Protein AF-A0A533Z4C8-F1 (afdb_monomer_lite)

Foldseek 3Di:
DDPPCPPVVNVVVVVVVPDAQADEAEDAAPPPVSVVVSVVVQVVCVVVNHHYHYHYDDHD

Radius of gyration: 17.89 Å; chains: 1; bounding box: 22×41×46 Å

Sequence (60 aa):
MGATNVEPATALAELQETKPDRVTIVVLSGDMDRVMAAFIIATGAAAMGMQVTMFFTFWG

pLDDT: mean 85.04, std 15.23, range [43.47, 98.06]

Secondary structure (DSSP, 8-state):
-------HHHHHHHHHHT--SEEEEEE----HHHHHHHHHHHHHHHHTT-EEEEEE-TT-

Structure (mmCIF, N/CA/C/O backbone):
data_AF-A0A533Z4C8-F1
#
_entry.id   AF-A0A533Z4C8-F1
#
loop_
_atom_site.group_PDB
_atom_site.id
_atom_site.type_symbol
_atom_site.label_atom_id
_atom_site.label_alt_id
_atom_site.label_comp_id
_atom_site.label_asym_id
_atom_site.label_entity_id
_atom_site.label_seq_id
_atom_site.pdbx_PDB_ins_code
_atom_site.Cartn_x
_atom_site.Cartn_y
_atom_site.Cartn_z
_atom_site.occupancy
_atom_site.B_iso_or_equiv
_atom_site.auth_seq_id
_atom_site.auth_comp_id
_atom_site.auth_asym_id
_atom_site.auth_atom_id
_atom_site.pdbx_PDB_model_num
ATOM 1 N N . MET A 1 1 ? 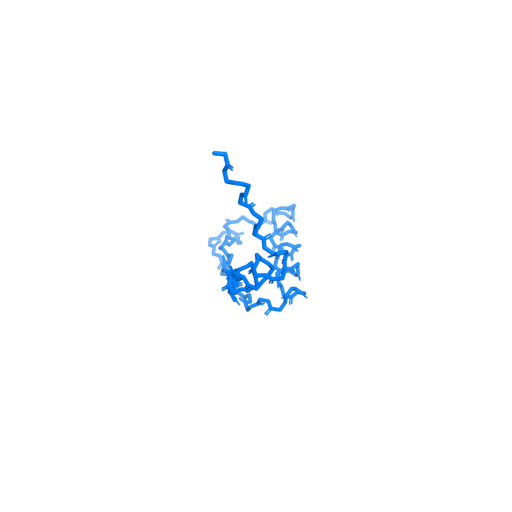-2.885 36.679 28.247 1.00 49.34 1 MET A N 1
ATOM 2 C CA . MET A 1 1 ? -1.954 35.678 28.811 1.00 49.34 1 MET A CA 1
ATOM 3 C C . MET A 1 1 ? -2.781 34.502 29.337 1.00 49.34 1 MET A C 1
ATOM 5 O O . MET A 1 1 ? -2.934 34.347 30.536 1.00 49.34 1 MET A O 1
ATOM 9 N N . GLY A 1 2 ? -3.429 33.748 28.446 1.00 43.47 2 GLY A N 1
ATOM 10 C CA . GLY A 1 2 ? -4.219 32.570 28.815 1.00 43.47 2 GLY A CA 1
ATOM 11 C C . GLY A 1 2 ? -3.518 31.361 28.232 1.00 43.47 2 GLY A C 1
ATOM 12 O O . GLY A 1 2 ? -3.528 31.194 27.018 1.00 43.47 2 GLY A O 1
ATOM 13 N N . ALA A 1 3 ? -2.824 30.604 29.076 1.00 48.72 3 ALA A N 1
ATOM 14 C CA . ALA A 1 3 ? -2.178 29.369 28.671 1.00 48.72 3 ALA A CA 1
ATOM 15 C C . ALA A 1 3 ? -3.262 28.393 28.198 1.00 48.72 3 ALA A C 1
ATOM 17 O O . ALA A 1 3 ? -4.103 27.957 28.982 1.00 48.72 3 ALA A O 1
ATOM 18 N N . THR A 1 4 ? -3.260 28.092 26.904 1.00 56.22 4 THR A N 1
ATOM 19 C CA . THR A 1 4 ? -4.034 27.018 26.287 1.00 56.22 4 THR A CA 1
ATOM 20 C C . THR A 1 4 ? -3.478 25.690 26.784 1.00 56.22 4 THR A C 1
ATOM 22 O O . THR A 1 4 ? -2.592 25.105 26.165 1.00 56.22 4 THR A O 1
ATOM 25 N N . ASN A 1 5 ? -3.953 25.246 27.943 1.00 59.31 5 ASN A N 1
ATOM 26 C CA . ASN A 1 5 ? -3.690 23.908 28.442 1.00 59.31 5 ASN A CA 1
ATOM 27 C C . ASN A 1 5 ? -4.755 22.990 27.838 1.00 59.31 5 ASN A C 1
ATOM 29 O O . ASN A 1 5 ? -5.798 22.747 28.439 1.00 59.31 5 ASN A O 1
ATOM 33 N N . VAL A 1 6 ? -4.528 22.572 26.592 1.00 63.97 6 VAL A N 1
ATOM 34 C CA . VAL A 1 6 ? -5.286 21.466 26.009 1.00 63.97 6 VAL A CA 1
ATOM 35 C C . VAL A 1 6 ? -4.916 20.252 26.846 1.00 63.97 6 VAL A C 1
ATOM 37 O O . VAL A 1 6 ? -3.758 19.832 26.846 1.00 63.97 6 VAL A O 1
ATOM 40 N N . GLU A 1 7 ? -5.858 19.744 27.637 1.00 68.56 7 GLU A N 1
ATOM 41 C CA . GLU A 1 7 ? -5.614 18.537 28.412 1.00 68.56 7 GLU A CA 1
ATOM 42 C C . GLU A 1 7 ? -5.202 17.423 27.438 1.00 68.56 7 GLU A C 1
ATOM 44 O O . GLU A 1 7 ? -5.886 17.206 26.430 1.00 68.56 7 GLU A O 1
ATOM 49 N N . PRO A 1 8 ? -4.084 16.720 27.694 1.00 70.50 8 PRO A N 1
ATOM 50 C CA . PRO A 1 8 ? -3.545 15.736 26.760 1.00 70.50 8 PRO A CA 1
ATOM 51 C C . PRO A 1 8 ? -4.573 14.648 26.432 1.00 70.50 8 PRO A C 1
ATOM 53 O O . PRO A 1 8 ? -4.570 14.121 25.329 1.00 70.50 8 PRO A O 1
ATOM 56 N N . ALA A 1 9 ? -5.506 14.365 27.345 1.00 73.00 9 ALA A N 1
ATOM 57 C CA . ALA A 1 9 ? -6.601 13.429 27.125 1.00 73.00 9 ALA A CA 1
ATOM 58 C C . ALA A 1 9 ? -7.542 13.840 25.973 1.00 73.00 9 ALA A C 1
ATOM 60 O O . ALA A 1 9 ? -7.903 12.993 25.159 1.00 73.00 9 ALA A O 1
ATOM 61 N N . THR A 1 10 ? -7.901 15.121 25.863 1.00 75.00 10 THR A N 1
ATOM 62 C CA . THR A 1 10 ? -8.822 15.616 24.825 1.00 75.00 10 THR A CA 1
ATOM 63 C C . THR A 1 10 ? -8.137 15.673 23.463 1.00 75.00 10 THR A C 1
ATOM 65 O O . THR A 1 10 ? -8.704 15.228 22.470 1.00 75.00 10 THR A O 1
ATOM 68 N N . ALA A 1 11 ? -6.872 16.107 23.424 1.00 74.12 11 ALA A N 1
ATOM 69 C CA . ALA A 1 11 ? -6.074 16.081 22.197 1.00 74.12 11 ALA A CA 1
ATOM 70 C C . ALA A 1 11 ? -5.881 14.647 21.667 1.00 74.12 11 ALA A C 1
ATOM 72 O O . ALA A 1 11 ? -5.960 14.408 20.466 1.00 74.12 11 ALA A O 1
ATOM 73 N N . LEU A 1 12 ? -5.659 13.669 22.553 1.00 72.94 12 LEU A N 1
ATOM 74 C CA . LEU A 1 12 ? -5.531 12.259 22.167 1.00 72.94 12 LEU A CA 1
ATOM 75 C C . LEU A 1 12 ? -6.845 11.667 21.635 1.00 72.94 12 LEU A C 1
ATOM 77 O O . LEU A 1 12 ? -6.796 10.811 20.752 1.00 72.94 12 LEU A O 1
ATOM 81 N N . ALA A 1 13 ? -7.996 12.118 22.143 1.00 73.56 13 ALA A N 1
ATOM 82 C CA . ALA A 1 13 ? -9.309 11.700 21.653 1.00 73.56 13 ALA A CA 1
ATOM 83 C C . ALA A 1 13 ? -9.582 12.227 20.231 1.00 73.56 13 ALA A C 1
ATOM 85 O O . ALA A 1 13 ? -9.950 11.452 19.352 1.00 73.56 13 ALA A O 1
ATOM 86 N N . GLU A 1 14 ? -9.292 13.504 19.964 1.00 71.81 14 GLU A N 1
ATOM 87 C CA . GLU A 1 14 ? -9.430 14.101 18.623 1.00 71.81 14 GLU A CA 1
ATOM 88 C C . GLU A 1 14 ? -8.486 13.453 17.586 1.00 71.81 14 GLU A C 1
ATOM 90 O O . GLU A 1 14 ? -8.844 13.262 16.419 1.00 71.81 14 GLU A O 1
ATOM 95 N N . LEU A 1 15 ? -7.281 13.054 18.009 1.00 68.81 15 LEU A N 1
ATOM 96 C CA . LEU A 1 15 ? -6.325 12.325 17.164 1.00 68.81 15 LEU A CA 1
ATOM 97 C C . LEU A 1 15 ? -6.767 10.886 16.856 1.00 68.81 15 LEU A C 1
ATOM 99 O O . LEU A 1 15 ? -6.413 10.347 15.807 1.00 68.81 15 LEU A O 1
ATOM 103 N N . GLN A 1 16 ? -7.514 10.241 17.757 1.00 65.25 16 GLN A N 1
ATOM 104 C CA . GLN A 1 16 ? -8.091 8.918 17.497 1.00 65.25 16 GLN A CA 1
ATOM 105 C C . GLN A 1 16 ? -9.242 8.993 16.496 1.00 65.25 16 GLN A C 1
ATOM 107 O O . GLN A 1 16 ? -9.360 8.109 15.651 1.00 65.25 16 GLN A O 1
ATOM 112 N N . GLU A 1 17 ? -10.038 10.059 16.545 1.00 67.44 17 GLU A N 1
ATOM 113 C CA . GLU A 1 17 ? -11.193 10.249 15.664 1.00 67.44 17 GLU A CA 1
ATOM 114 C C . GLU A 1 17 ? -10.803 10.582 14.213 1.00 67.44 17 GLU A C 1
ATOM 116 O O . GLU A 1 17 ? -11.572 10.355 13.284 1.00 67.44 17 GLU A O 1
ATOM 121 N N . THR A 1 18 ? -9.575 11.056 13.988 1.00 70.25 18 THR A N 1
ATOM 122 C CA . THR A 1 18 ? -9.066 11.420 12.654 1.00 70.25 18 THR A CA 1
ATOM 123 C C . THR A 1 18 ? -8.290 10.309 11.946 1.00 70.25 18 THR A C 1
ATOM 125 O O . THR A 1 18 ? -7.779 10.532 10.844 1.00 70.25 18 THR A O 1
ATOM 128 N N . LYS A 1 19 ? -8.193 9.102 12.520 1.00 68.81 19 LYS A N 1
ATOM 129 C CA . LYS A 1 19 ? -7.531 7.982 11.838 1.00 68.81 19 LYS A CA 1
ATOM 130 C C . LYS A 1 19 ? -8.343 7.576 10.597 1.00 68.81 19 LYS A C 1
ATOM 132 O O . LYS A 1 19 ? -9.502 7.202 10.732 1.00 68.81 19 LYS A O 1
ATOM 137 N N . PRO A 1 20 ? -7.764 7.617 9.385 1.00 73.62 20 PRO A N 1
ATOM 138 C CA . PRO A 1 20 ? -8.469 7.155 8.200 1.00 73.62 20 PRO A CA 1
ATOM 139 C C . PRO A 1 20 ? -8.674 5.639 8.274 1.00 73.62 20 PRO A C 1
ATOM 141 O O . PRO A 1 20 ? -7.713 4.881 8.361 1.00 73.62 20 PRO A O 1
ATOM 144 N N . ASP A 1 21 ? -9.926 5.194 8.185 1.00 87.56 21 ASP A N 1
ATOM 145 C CA . ASP A 1 21 ? -10.281 3.770 8.271 1.00 87.56 21 ASP A CA 1
ATOM 146 C C . ASP A 1 21 ? -9.878 2.958 7.033 1.00 87.56 21 ASP A C 1
ATOM 148 O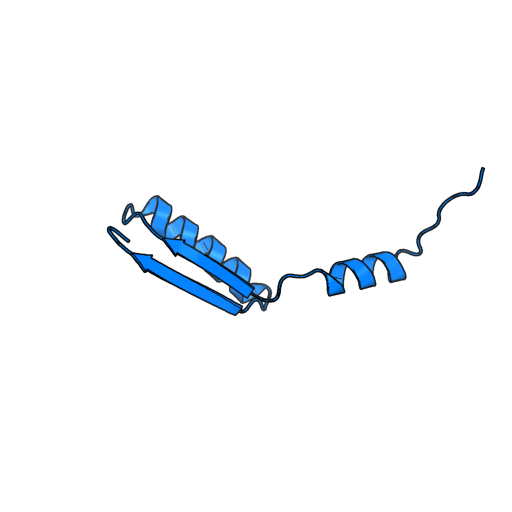 O . ASP A 1 21 ? -9.928 1.727 7.049 1.00 87.56 21 ASP A O 1
ATOM 152 N N . ARG A 1 22 ? -9.535 3.620 5.920 1.00 94.31 22 ARG A N 1
ATOM 153 C CA . ARG A 1 22 ? -9.329 2.973 4.618 1.00 94.31 22 ARG A CA 1
ATOM 154 C C . ARG A 1 22 ? -8.118 3.522 3.883 1.00 94.31 22 ARG A C 1
ATOM 156 O O . ARG A 1 22 ? -7.882 4.726 3.863 1.00 94.31 22 ARG A O 1
ATOM 163 N N . VAL A 1 23 ? -7.418 2.630 3.190 1.00 95.06 23 VAL A N 1
ATOM 164 C CA . VAL A 1 23 ? -6.293 2.951 2.307 1.00 95.06 23 VAL A CA 1
ATOM 165 C C . VAL A 1 23 ? -6.534 2.301 0.952 1.00 95.06 23 VAL A C 1
ATOM 167 O O . VAL A 1 23 ? -6.753 1.095 0.866 1.00 95.06 23 VAL A O 1
ATOM 170 N N . THR A 1 24 ? -6.494 3.100 -0.114 1.00 96.62 24 THR A N 1
ATOM 171 C CA . THR A 1 24 ? -6.542 2.602 -1.496 1.00 96.62 24 THR A CA 1
ATOM 172 C C . THR A 1 24 ? -5.221 2.904 -2.185 1.00 96.62 24 THR A C 1
ATOM 174 O O . THR A 1 24 ? -4.781 4.052 -2.18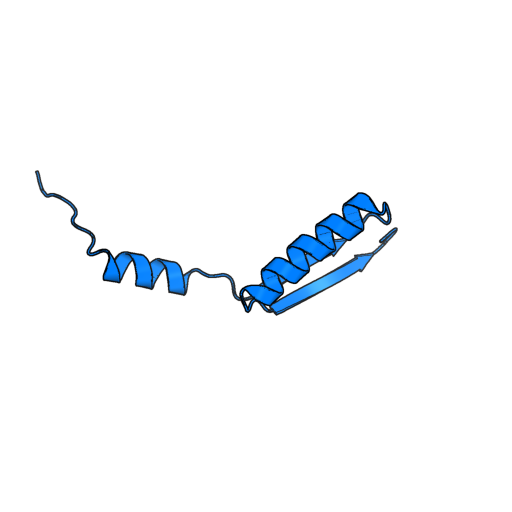9 1.00 96.62 24 THR A O 1
ATOM 177 N N . ILE A 1 25 ? -4.592 1.883 -2.761 1.00 97.31 25 ILE A N 1
ATOM 178 C CA . ILE A 1 25 ? -3.311 1.993 -3.463 1.00 97.31 25 ILE A CA 1
ATOM 179 C C . ILE A 1 25 ? -3.533 1.578 -4.913 1.00 97.31 25 ILE A C 1
ATOM 181 O O . ILE A 1 25 ? -3.972 0.460 -5.177 1.00 97.31 25 ILE A O 1
ATOM 185 N N . VAL A 1 26 ? -3.226 2.479 -5.845 1.00 97.06 26 VAL A N 1
ATOM 186 C CA . VAL A 1 26 ? -3.173 2.163 -7.275 1.00 97.06 26 VAL A CA 1
ATOM 187 C C . VAL A 1 26 ? -1.722 1.891 -7.628 1.00 97.06 26 VAL A C 1
ATOM 189 O O . VAL A 1 26 ? -0.875 2.774 -7.485 1.00 97.06 26 VAL A O 1
ATOM 192 N N . VAL A 1 27 ? -1.438 0.671 -8.060 1.00 97.19 27 VAL A N 1
ATOM 193 C CA . VAL A 1 27 ? -0.117 0.282 -8.549 1.00 97.19 27 VAL A CA 1
ATOM 194 C C . VAL A 1 27 ? -0.171 0.430 -10.076 1.00 97.19 27 VAL A C 1
ATOM 196 O O . VAL A 1 27 ? -1.167 0.067 -10.702 1.00 97.19 27 VAL A O 1
ATOM 199 N N . LEU A 1 28 ? 0.824 1.114 -10.658 1.00 96.50 28 LEU A N 1
ATOM 200 C CA . LEU A 1 28 ? 0.950 1.288 -12.118 1.00 96.50 28 LEU A CA 1
ATOM 201 C C . LEU A 1 28 ? 2.252 0.698 -12.693 1.00 96.50 28 LEU A C 1
ATOM 203 O O . LEU A 1 28 ? 2.473 0.751 -13.905 1.00 96.50 28 LEU A O 1
ATOM 207 N N . SER A 1 29 ? 3.149 0.226 -11.830 1.00 94.12 29 SER A N 1
ATOM 208 C CA . SER A 1 29 ? 4.500 -0.199 -12.167 1.00 94.12 29 SER A CA 1
ATOM 209 C C . SER A 1 29 ? 4.777 -1.610 -11.669 1.00 94.12 29 SER A C 1
ATOM 211 O O . SER A 1 29 ? 4.702 -1.862 -10.470 1.00 94.12 29 SER A O 1
ATOM 213 N N . GLY A 1 30 ? 5.221 -2.478 -12.579 1.00 92.69 30 GLY A N 1
ATOM 214 C CA . GLY A 1 30 ? 5.656 -3.847 -12.287 1.00 92.69 30 GLY A CA 1
ATOM 215 C C . GLY A 1 30 ? 7.110 -3.978 -11.831 1.00 92.69 30 GLY A C 1
ATOM 216 O O . GLY A 1 30 ? 7.553 -5.086 -11.536 1.00 92.69 30 GLY A O 1
ATOM 217 N N . ASP A 1 31 ? 7.860 -2.872 -11.774 1.00 96.56 31 ASP A N 1
ATOM 218 C CA . ASP A 1 31 ? 9.213 -2.865 -11.213 1.00 96.56 31 ASP A CA 1
ATOM 219 C C . ASP A 1 31 ? 9.195 -3.382 -9.766 1.00 96.56 31 ASP A C 1
ATOM 221 O O . ASP A 1 31 ? 8.441 -2.897 -8.915 1.00 96.56 31 ASP A O 1
ATOM 225 N N . MET A 1 32 ? 10.029 -4.388 -9.493 1.00 96.06 32 MET A N 1
ATOM 226 C CA . MET A 1 32 ? 10.004 -5.152 -8.242 1.00 96.06 32 MET A CA 1
ATOM 227 C C . MET A 1 32 ? 10.152 -4.268 -6.997 1.00 96.06 32 MET A C 1
ATOM 229 O O . MET A 1 32 ? 9.480 -4.502 -5.997 1.00 96.06 32 MET A O 1
ATOM 233 N N . ASP A 1 33 ? 10.998 -3.240 -7.047 1.00 96.75 33 ASP A N 1
ATOM 234 C CA . ASP A 1 33 ? 11.197 -2.287 -5.951 1.00 96.75 33 ASP A CA 1
ATOM 235 C C . ASP A 1 33 ? 9.919 -1.492 -5.637 1.00 96.75 33 ASP A C 1
ATOM 237 O O . ASP A 1 33 ? 9.555 -1.333 -4.469 1.00 96.75 33 ASP A O 1
ATOM 241 N N . ARG A 1 34 ? 9.192 -1.051 -6.668 1.00 95.31 34 ARG A N 1
ATOM 242 C CA . ARG A 1 34 ? 7.953 -0.275 -6.515 1.00 95.31 34 ARG A CA 1
ATOM 243 C C . ARG A 1 34 ? 6.795 -1.134 -6.036 1.00 95.31 34 ARG A C 1
ATOM 245 O O . ARG A 1 34 ? 6.051 -0.709 -5.152 1.00 95.31 34 ARG A O 1
ATOM 252 N N . VAL A 1 35 ? 6.675 -2.351 -6.565 1.00 96.25 35 VAL A N 1
ATOM 253 C CA . VAL A 1 35 ? 5.676 -3.326 -6.106 1.00 96.25 35 VAL A CA 1
ATOM 254 C C . VAL A 1 35 ? 5.933 -3.691 -4.642 1.00 96.25 35 VAL A C 1
ATOM 256 O O . VAL A 1 35 ? 5.013 -3.658 -3.826 1.00 96.25 35 VAL A O 1
ATOM 259 N N . MET A 1 36 ? 7.191 -3.952 -4.273 1.00 97.75 36 MET A N 1
ATOM 260 C CA . MET A 1 36 ? 7.589 -4.213 -2.885 1.00 97.75 36 MET A CA 1
ATOM 261 C C . MET A 1 36 ? 7.250 -3.035 -1.964 1.00 97.75 36 MET A C 1
ATOM 263 O O . MET A 1 36 ? 6.673 -3.243 -0.897 1.00 97.75 36 MET A O 1
ATOM 267 N N . ALA A 1 37 ? 7.539 -1.798 -2.377 1.00 97.44 37 ALA A N 1
ATOM 268 C CA . ALA A 1 37 ? 7.186 -0.608 -1.605 1.00 97.44 37 ALA A CA 1
ATOM 269 C C . ALA A 1 37 ? 5.665 -0.474 -1.401 1.00 97.44 37 ALA A C 1
ATOM 271 O O . ALA A 1 37 ? 5.215 -0.215 -0.282 1.00 97.44 37 ALA A O 1
ATOM 272 N N . ALA A 1 38 ? 4.865 -0.713 -2.448 1.00 97.38 38 ALA A N 1
ATOM 273 C CA . ALA A 1 38 ? 3.405 -0.701 -2.357 1.00 97.38 38 ALA A CA 1
ATOM 274 C C . ALA A 1 38 ? 2.887 -1.746 -1.354 1.00 97.38 38 ALA A C 1
ATOM 276 O O . ALA A 1 38 ? 2.019 -1.437 -0.534 1.00 97.38 38 ALA A O 1
ATOM 277 N N . PHE A 1 39 ? 3.457 -2.956 -1.359 1.00 97.31 39 PHE A N 1
ATOM 278 C CA . PHE A 1 39 ? 3.098 -4.002 -0.400 1.00 97.31 39 PHE A CA 1
ATOM 279 C C . PHE A 1 39 ? 3.520 -3.684 1.034 1.00 97.31 39 PHE A C 1
ATOM 281 O O . PHE A 1 39 ? 2.756 -3.983 1.952 1.00 97.31 39 PHE A O 1
ATOM 288 N N . ILE A 1 40 ? 4.680 -3.058 1.253 1.00 98.06 40 ILE A N 1
ATOM 289 C CA . ILE A 1 40 ? 5.123 -2.620 2.589 1.00 98.06 40 ILE A CA 1
ATOM 290 C C . ILE A 1 40 ? 4.135 -1.600 3.172 1.00 98.06 40 ILE A C 1
ATOM 292 O O . ILE A 1 40 ? 3.723 -1.716 4.326 1.00 98.06 40 ILE A O 1
ATOM 296 N N . ILE A 1 41 ? 3.696 -0.629 2.367 1.00 96.50 41 ILE A N 1
ATOM 297 C CA . ILE A 1 41 ? 2.704 0.369 2.793 1.00 96.50 41 ILE A CA 1
ATOM 298 C C . ILE A 1 41 ? 1.354 -0.300 3.074 1.00 96.50 41 ILE A C 1
ATOM 300 O O . ILE A 1 41 ? 0.747 -0.045 4.114 1.00 96.50 41 ILE A O 1
ATOM 304 N N . ALA A 1 42 ? 0.902 -1.187 2.182 1.00 97.50 42 ALA A N 1
ATOM 305 C CA . ALA A 1 42 ? -0.343 -1.934 2.341 1.00 97.50 42 ALA A CA 1
ATOM 306 C C . ALA A 1 42 ? -0.356 -2.767 3.631 1.00 97.50 42 ALA A C 1
ATOM 308 O O . ALA A 1 42 ? -1.315 -2.717 4.397 1.00 97.50 42 ALA A O 1
ATOM 309 N N . THR A 1 43 ? 0.720 -3.503 3.909 1.00 97.62 43 THR A N 1
ATOM 310 C CA . THR A 1 43 ? 0.827 -4.314 5.131 1.00 97.62 43 THR A CA 1
ATOM 311 C C . THR A 1 43 ? 0.923 -3.456 6.385 1.00 97.62 43 THR A C 1
ATOM 313 O O . THR A 1 43 ? 0.269 -3.779 7.374 1.00 97.62 43 THR A O 1
ATOM 316 N N . GLY A 1 44 ? 1.647 -2.334 6.344 1.00 96.50 44 GLY A N 1
ATOM 317 C CA . GLY A 1 44 ? 1.657 -1.362 7.439 1.00 96.50 44 GLY A CA 1
ATOM 318 C C . GLY A 1 44 ? 0.264 -0.792 7.729 1.00 96.50 44 GLY A C 1
ATOM 319 O O . GLY A 1 44 ? -0.152 -0.727 8.885 1.00 96.50 44 GLY A O 1
ATOM 320 N N . ALA A 1 45 ? -0.492 -0.445 6.685 1.00 95.25 45 ALA A N 1
ATOM 321 C CA . ALA A 1 45 ? -1.866 0.034 6.810 1.00 95.25 45 ALA A CA 1
ATOM 322 C C . ALA A 1 45 ? -2.805 -1.035 7.393 1.00 95.25 45 ALA A C 1
ATOM 324 O O . ALA A 1 45 ? -3.544 -0.756 8.339 1.00 95.25 45 ALA A O 1
ATOM 325 N N . ALA A 1 46 ? -2.715 -2.272 6.898 1.00 94.94 46 ALA A N 1
ATOM 326 C CA . ALA A 1 46 ? -3.494 -3.396 7.410 1.00 94.94 46 ALA A CA 1
ATOM 327 C C . ALA A 1 46 ? -3.170 -3.703 8.884 1.00 94.94 46 ALA A C 1
ATOM 329 O O . ALA A 1 46 ? -4.078 -3.934 9.680 1.00 94.94 46 ALA A O 1
ATOM 330 N N . ALA A 1 47 ? -1.892 -3.640 9.280 1.00 96.19 47 ALA A N 1
ATOM 331 C CA . ALA A 1 47 ? -1.461 -3.841 10.666 1.00 96.19 47 ALA A CA 1
ATOM 332 C C . ALA A 1 47 ? -1.977 -2.748 11.621 1.00 96.19 47 ALA A C 1
ATOM 334 O O . ALA A 1 47 ? -2.177 -3.004 12.806 1.00 96.19 47 ALA A O 1
ATOM 335 N N . MET A 1 48 ? -2.231 -1.541 11.107 1.00 92.56 48 MET A N 1
ATOM 336 C CA . MET A 1 48 ? -2.863 -0.447 11.852 1.00 92.56 48 MET A CA 1
ATOM 337 C C . MET A 1 48 ? -4.396 -0.557 11.931 1.00 92.56 48 MET A C 1
ATOM 339 O O . MET A 1 48 ? -5.028 0.336 12.497 1.00 92.56 48 MET A O 1
ATOM 343 N N . GLY A 1 49 ? -4.987 -1.628 11.390 1.00 91.44 49 GLY A N 1
ATOM 344 C CA . GLY A 1 49 ? -6.432 -1.868 11.384 1.00 91.44 49 GLY A CA 1
ATOM 345 C C . GLY A 1 49 ? -7.185 -1.167 10.252 1.00 91.44 49 GLY A C 1
ATOM 346 O O . GLY A 1 49 ? -8.412 -1.194 10.245 1.00 91.44 49 GLY A O 1
ATOM 347 N N . MET A 1 50 ? -6.481 -0.553 9.294 1.00 94.12 50 MET A N 1
ATOM 348 C CA . MET A 1 50 ? -7.125 0.085 8.145 1.00 94.12 50 MET A CA 1
ATOM 349 C C . MET A 1 50 ? -7.568 -0.962 7.121 1.00 94.12 50 MET A C 1
ATOM 351 O O . MET A 1 50 ? -6.880 -1.954 6.870 1.00 94.12 50 MET A O 1
ATOM 355 N N . GLN A 1 51 ? -8.695 -0.712 6.462 1.00 96.06 51 GLN A N 1
ATOM 356 C CA . GLN A 1 51 ? -9.166 -1.524 5.350 1.00 96.06 51 GLN A CA 1
ATOM 357 C C . GLN A 1 51 ? -8.402 -1.155 4.076 1.00 96.06 51 GLN A C 1
ATOM 359 O O . GLN A 1 51 ? -8.535 -0.052 3.542 1.00 96.06 51 GLN A O 1
ATOM 364 N N . VAL A 1 52 ? -7.590 -2.092 3.590 1.00 97.31 52 VAL A N 1
ATOM 365 C CA . VAL A 1 52 ? -6.703 -1.876 2.445 1.00 97.31 52 VAL A CA 1
ATOM 366 C C . VAL A 1 52 ? -7.336 -2.407 1.165 1.00 97.31 52 VAL A C 1
ATOM 368 O O . VAL A 1 52 ? -7.782 -3.549 1.106 1.00 97.31 52 VAL A O 1
ATOM 371 N N . THR A 1 53 ? -7.342 -1.578 0.125 1.00 97.62 53 THR A N 1
ATOM 372 C CA . THR A 1 53 ? -7.713 -1.952 -1.244 1.00 97.62 53 THR A CA 1
ATOM 373 C C . THR A 1 53 ? -6.531 -1.673 -2.162 1.00 97.62 53 THR A C 1
ATOM 375 O O . THR A 1 53 ? -6.011 -0.560 -2.187 1.00 97.62 53 THR A O 1
ATOM 378 N N . MET A 1 54 ? -6.099 -2.673 -2.925 1.00 97.50 54 MET A N 1
ATOM 379 C CA . MET A 1 54 ? -5.045 -2.508 -3.927 1.00 97.50 54 MET A CA 1
ATOM 380 C C . MET A 1 54 ? -5.639 -2.734 -5.312 1.00 97.50 54 MET A C 1
ATOM 382 O O . MET A 1 54 ? -6.284 -3.754 -5.550 1.00 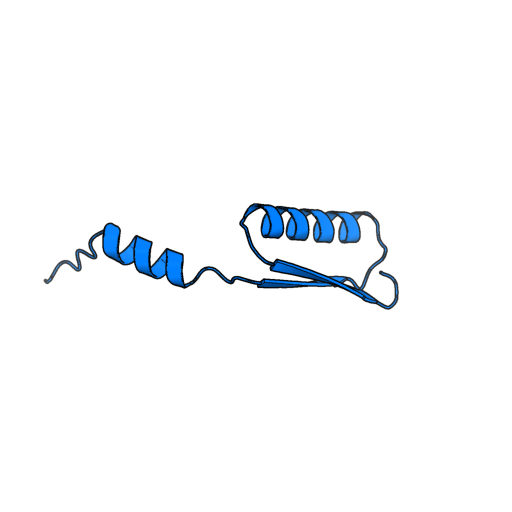97.50 54 MET A O 1
ATOM 386 N N . PHE A 1 55 ? -5.432 -1.777 -6.211 1.00 97.38 55 PHE A N 1
ATOM 387 C CA . PHE A 1 55 ? -5.843 -1.868 -7.604 1.00 97.38 55 PHE A CA 1
ATOM 388 C C . PHE A 1 55 ? -4.602 -1.896 -8.487 1.00 97.38 55 PHE A C 1
ATOM 390 O O . PHE A 1 55 ? -3.854 -0.920 -8.540 1.00 97.38 55 PHE A O 1
ATOM 397 N N . PHE A 1 56 ? -4.399 -3.028 -9.152 1.00 96.00 56 PHE A N 1
ATOM 398 C CA . PHE A 1 56 ? -3.286 -3.242 -10.064 1.00 96.00 56 PHE A CA 1
ATOM 399 C C . PHE A 1 56 ? -3.752 -2.996 -11.496 1.00 96.00 56 PHE A C 1
ATOM 401 O O . PHE A 1 56 ? -4.793 -3.520 -11.908 1.00 96.00 56 PHE A O 1
ATOM 408 N N . THR A 1 57 ? -3.018 -2.180 -12.244 1.00 93.06 57 THR A N 1
ATOM 409 C CA . THR A 1 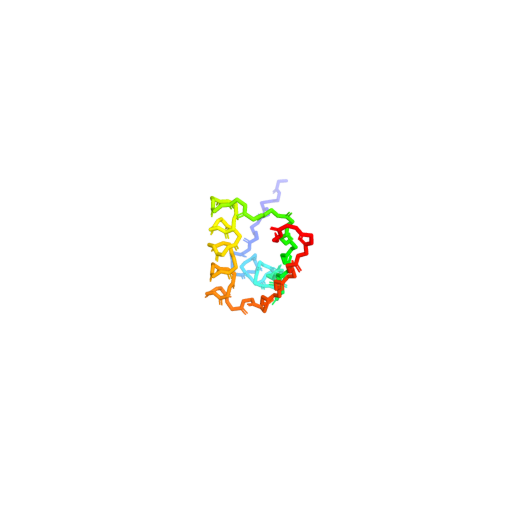57 ? -3.397 -1.795 -13.607 1.00 93.06 57 THR A CA 1
ATOM 410 C C . THR A 1 57 ? -2.190 -1.464 -14.486 1.00 93.06 57 THR A C 1
ATOM 412 O O . THR A 1 57 ? -1.085 -1.207 -14.014 1.00 93.06 57 THR A O 1
ATOM 415 N N . PHE A 1 58 ? -2.406 -1.477 -15.804 1.00 90.06 58 PHE A N 1
ATOM 416 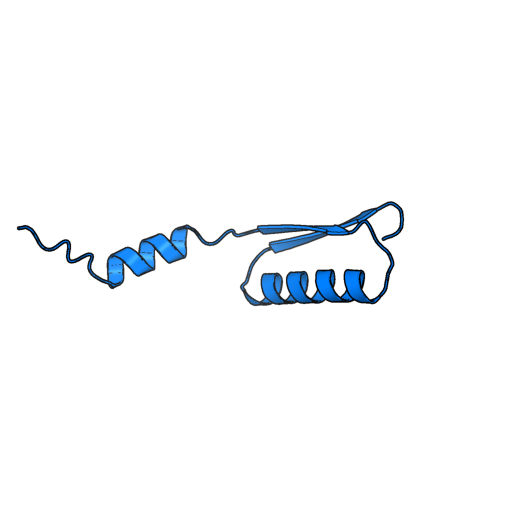C CA . PHE A 1 58 ? -1.376 -1.360 -16.840 1.00 90.06 58 PHE A CA 1
ATOM 417 C C . PHE A 1 58 ? -0.245 -2.383 -16.659 1.00 90.06 58 PHE A C 1
ATOM 419 O O . PHE A 1 58 ? -0.407 -3.543 -17.026 1.00 90.06 58 PHE A O 1
ATOM 426 N N . TRP A 1 59 ? 0.891 -1.954 -16.114 1.00 85.12 59 TRP A N 1
ATOM 427 C CA . TRP A 1 59 ? 2.100 -2.761 -15.958 1.00 85.12 59 TRP A CA 1
ATOM 428 C C . TRP A 1 59 ? 2.266 -3.321 -14.546 1.00 85.12 59 TRP A C 1
ATOM 430 O O . TRP A 1 59 ? 3.274 -3.974 -14.284 1.00 85.12 59 TRP A O 1
ATOM 440 N N . GLY A 1 60 ? 1.302 -3.077 -13.656 1.00 67.75 60 GLY A N 1
ATOM 441 C CA . GLY A 1 60 ? 1.301 -3.575 -12.285 1.00 67.75 60 GLY A CA 1
ATOM 442 C C . GLY A 1 60 ? 0.693 -2.561 -11.366 1.00 67.75 60 GLY A C 1
ATOM 443 O O . GLY A 1 60 ? 1.437 -1.639 -11.000 1.00 67.75 60 GLY A O 1
#